Protein AF-A0A8T3VU69-F1 (afdb_monomer_lite)

InterPro domains:
  IPR013783 Immunoglobulin-like fold [G3DSA:2.60.40.10] (2-76)

Structure (mmCIF, N/CA/C/O backbone):
data_AF-A0A8T3VU69-F1
#
_entry.id   AF-A0A8T3VU69-F1
#
loop_
_atom_site.group_PDB
_atom_site.id
_atom_site.type_symbol
_atom_site.label_atom_id
_atom_site.label_alt_id
_atom_site.label_comp_id
_atom_site.label_asym_id
_at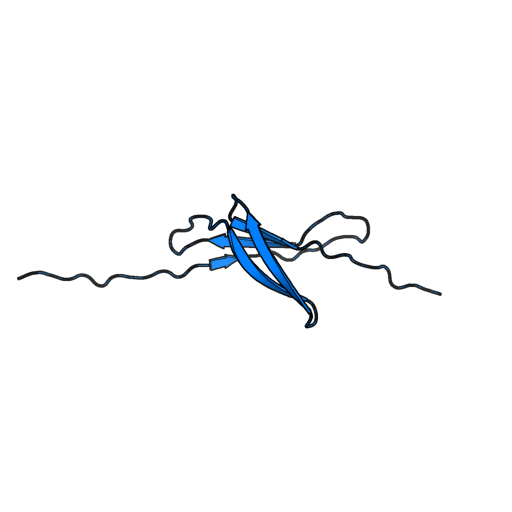om_site.label_entity_id
_atom_site.label_seq_id
_atom_site.pdbx_PDB_ins_code
_atom_site.Cartn_x
_atom_site.Cartn_y
_atom_site.Cartn_z
_atom_site.occupancy
_atom_site.B_iso_or_equiv
_atom_site.auth_seq_id
_atom_site.auth_comp_id
_atom_site.auth_asym_id
_atom_site.auth_atom_id
_atom_site.pdbx_PDB_model_num
ATOM 1 N N . MET A 1 1 ? -30.329 -19.154 33.334 1.00 60.34 1 MET A N 1
ATOM 2 C CA . MET A 1 1 ? -29.858 -19.680 32.035 1.00 60.34 1 MET A CA 1
ATOM 3 C C . MET A 1 1 ? -29.381 -18.495 31.215 1.00 60.34 1 MET A C 1
ATOM 5 O O . MET A 1 1 ? -30.170 -17.579 31.032 1.00 60.34 1 MET A O 1
ATOM 9 N N . ILE A 1 2 ? -28.110 -18.455 30.814 1.00 62.38 2 ILE A N 1
ATOM 10 C CA . ILE A 1 2 ? -27.571 -17.394 29.952 1.00 62.38 2 ILE A CA 1
ATOM 11 C C . ILE A 1 2 ? -27.406 -18.017 28.568 1.00 62.38 2 ILE A C 1
ATOM 13 O O . ILE A 1 2 ? -26.718 -19.026 28.435 1.00 62.38 2 ILE A O 1
ATOM 17 N N . VAL A 1 3 ? -28.086 -17.466 27.566 1.00 71.62 3 VAL A N 1
ATOM 18 C CA . VAL A 1 3 ? -27.931 -17.883 26.169 1.00 71.62 3 VAL A CA 1
ATOM 19 C C . VAL A 1 3 ? -26.735 -17.119 25.609 1.00 71.62 3 VAL A C 1
ATOM 21 O O . VAL A 1 3 ? -26.772 -15.893 25.531 1.00 71.62 3 VAL A O 1
ATOM 24 N N . GLN A 1 4 ? -25.657 -17.827 25.274 1.00 74.31 4 GLN A N 1
ATOM 25 C CA . GLN A 1 4 ? -24.529 -17.259 24.538 1.00 74.31 4 GLN A CA 1
ATOM 26 C C . GLN A 1 4 ? -24.809 -17.364 23.038 1.00 74.31 4 GLN A C 1
ATOM 28 O O . GLN A 1 4 ? -25.151 -18.439 22.546 1.00 74.31 4 GLN A O 1
ATOM 33 N N . PHE A 1 5 ? -24.643 -16.260 22.314 1.00 80.94 5 PHE A N 1
ATOM 34 C CA . PHE A 1 5 ? -24.658 -16.263 20.855 1.00 80.94 5 PHE A CA 1
ATOM 35 C C . PHE A 1 5 ? -23.228 -16.395 20.323 1.00 80.94 5 PHE A C 1
ATOM 37 O O . PHE A 1 5 ? -22.308 -15.835 20.927 1.00 80.94 5 PHE A O 1
ATOM 44 N N . PRO A 1 6 ? -23.020 -17.115 19.209 1.00 82.44 6 PRO A N 1
ATOM 45 C CA . PRO A 1 6 ? -21.715 -17.177 18.574 1.00 82.44 6 PRO A CA 1
ATOM 46 C C . PRO A 1 6 ? -21.323 -15.795 18.040 1.00 82.44 6 PRO A C 1
ATOM 48 O O . PRO A 1 6 ? -22.118 -15.112 17.393 1.00 82.44 6 PRO A O 1
ATOM 51 N N . THR A 1 7 ? -20.085 -15.389 18.296 1.00 83.75 7 THR A N 1
ATOM 52 C CA . THR A 1 7 ? -19.474 -14.201 17.699 1.00 83.75 7 THR A CA 1
ATOM 53 C C . THR A 1 7 ? -18.898 -14.552 16.332 1.00 83.75 7 THR A C 1
ATOM 55 O O . THR A 1 7 ? -18.096 -15.475 16.206 1.00 83.75 7 THR A O 1
ATOM 58 N N . ILE A 1 8 ? -19.307 -13.810 15.302 1.00 86.25 8 ILE A N 1
ATOM 59 C CA . ILE A 1 8 ? -18.738 -13.912 13.955 1.00 86.25 8 ILE A CA 1
ATOM 60 C C . ILE A 1 8 ? -17.635 -12.865 13.840 1.00 86.25 8 ILE A C 1
ATOM 62 O O . ILE A 1 8 ? -17.887 -11.674 14.010 1.00 86.25 8 ILE A O 1
ATOM 66 N N . GLU A 1 9 ? -16.419 -13.314 13.548 1.00 89.56 9 GLU A N 1
ATOM 67 C CA . GLU A 1 9 ? -15.285 -12.434 13.285 1.00 89.56 9 GLU A CA 1
ATOM 68 C C . GLU A 1 9 ? -15.075 -12.312 11.774 1.00 89.56 9 GLU A C 1
ATOM 70 O O . GLU A 1 9 ? -14.776 -13.295 11.093 1.00 89.56 9 GLU A O 1
ATOM 75 N N . VAL A 1 10 ? -15.217 -11.096 11.252 1.00 92.44 10 VAL A N 1
ATOM 76 C CA . VAL A 1 10 ? -14.857 -10.780 9.867 1.00 92.44 10 VAL A CA 1
ATOM 77 C C . VAL A 1 10 ? -13.419 -10.269 9.864 1.00 92.44 10 VAL A C 1
ATOM 79 O O . VAL A 1 10 ? -13.068 -9.380 10.640 1.00 92.44 10 VAL A O 1
ATOM 82 N N . LYS A 1 11 ? -12.569 -10.856 9.020 1.00 94.19 11 LYS A N 1
ATOM 83 C CA . LYS A 1 11 ? -11.163 -10.456 8.889 1.00 94.19 11 LYS A CA 1
ATOM 84 C C . LYS A 1 11 ? -11.027 -9.213 8.010 1.00 94.19 11 LYS A C 1
ATOM 86 O O . LYS A 1 11 ? -11.934 -8.871 7.255 1.00 94.19 11 LYS A O 1
ATOM 91 N N . SER A 1 12 ? -9.882 -8.551 8.124 1.00 93.88 12 SER A N 1
ATOM 92 C CA . SER A 1 12 ? -9.519 -7.429 7.265 1.00 93.88 12 SER A CA 1
ATOM 93 C C . SER A 1 12 ? -9.438 -7.841 5.796 1.00 93.88 12 SER A C 1
ATOM 95 O O . SER A 1 12 ? -9.170 -8.997 5.458 1.00 93.88 12 SER A O 1
ATOM 97 N N . VAL A 1 13 ? -9.665 -6.866 4.919 1.00 97.38 13 VAL A N 1
ATOM 98 C CA . VAL A 1 13 ? -9.640 -7.045 3.468 1.00 97.38 13 VAL A CA 1
ATOM 99 C C . VAL A 1 13 ? -8.645 -6.062 2.869 1.00 97.38 13 VAL A C 1
ATOM 101 O O . VAL A 1 13 ? -8.715 -4.861 3.124 1.00 97.38 13 VAL A O 1
ATOM 104 N N . LEU A 1 14 ? -7.731 -6.585 2.052 1.00 97.69 14 LEU A N 1
ATOM 105 C CA . LEU A 1 14 ? -6.839 -5.800 1.207 1.00 97.69 14 LEU A CA 1
ATOM 106 C C . LEU A 1 14 ? -7.367 -5.855 -0.228 1.00 97.69 14 LEU A C 1
ATOM 108 O O . LEU A 1 14 ? -7.467 -6.935 -0.810 1.00 97.69 14 LEU A O 1
ATOM 112 N N . ALA A 1 15 ? -7.708 -4.700 -0.791 1.00 97.38 15 ALA A N 1
ATOM 113 C CA . ALA A 1 15 ? -8.273 -4.583 -2.130 1.00 97.38 15 ALA A CA 1
ATOM 114 C C . ALA A 1 15 ? -7.410 -3.676 -3.011 1.00 97.38 15 ALA A C 1
ATOM 116 O O . ALA A 1 15 ? -6.905 -2.651 -2.560 1.00 97.38 15 ALA A O 1
ATOM 117 N N . ALA A 1 16 ? -7.256 -4.034 -4.282 1.00 97.19 16 ALA A N 1
ATOM 118 C CA . ALA A 1 16 ? -6.545 -3.233 -5.271 1.00 97.19 16 ALA A CA 1
ATOM 119 C C . ALA A 1 16 ? -7.144 -3.465 -6.661 1.00 97.19 16 ALA A C 1
ATOM 121 O O . ALA A 1 16 ? -7.802 -4.476 -6.907 1.00 97.19 16 ALA A O 1
ATOM 122 N N . THR A 1 17 ? -6.891 -2.531 -7.573 1.00 95.81 17 THR A N 1
ATOM 123 C CA . THR A 1 17 ? -7.270 -2.640 -8.986 1.00 95.81 17 THR A CA 1
ATOM 124 C C . THR A 1 17 ? -6.036 -2.556 -9.862 1.00 95.81 17 THR A C 1
ATOM 126 O O . THR A 1 17 ? -5.109 -1.808 -9.538 1.00 95.81 17 THR A O 1
ATOM 129 N N . ASP A 1 18 ? -6.059 -3.243 -11.000 1.00 94.94 18 ASP A N 1
ATOM 130 C CA . ASP A 1 18 ? -4.951 -3.242 -11.948 1.00 94.94 18 ASP A CA 1
ATOM 131 C C . ASP A 1 18 ? -4.525 -1.822 -12.340 1.00 94.94 18 ASP A C 1
ATOM 133 O O . ASP A 1 18 ? -5.329 -0.963 -12.719 1.00 94.94 18 ASP A O 1
ATOM 137 N N . LEU A 1 19 ? -3.217 -1.574 -12.276 1.00 91.56 19 LEU A N 1
ATOM 138 C CA . LEU A 1 19 ? -2.630 -0.343 -12.779 1.00 91.56 19 LEU A CA 1
ATOM 139 C C . LEU A 1 19 ? -2.227 -0.532 -14.238 1.00 91.56 19 LEU A C 1
ATOM 141 O O . LEU A 1 19 ? -1.191 -1.115 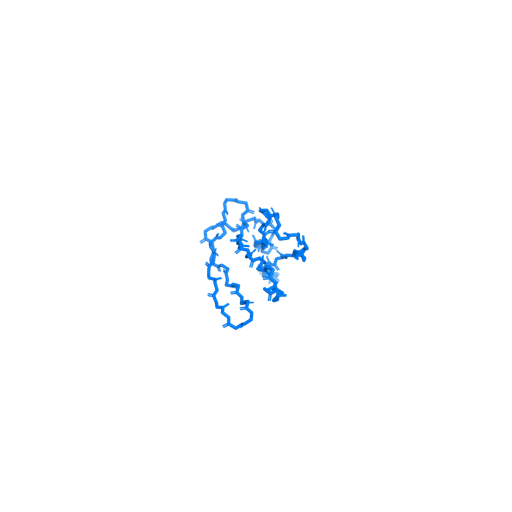-14.537 1.00 91.56 19 LEU A O 1
ATOM 145 N N . THR A 1 20 ? -3.001 0.062 -15.141 1.00 91.19 20 THR A N 1
ATOM 146 C CA . THR A 1 20 ? -2.538 0.365 -16.501 1.00 91.19 20 THR A CA 1
ATOM 147 C C . THR A 1 20 ? -2.052 1.809 -16.544 1.00 91.19 20 THR A C 1
ATOM 149 O O . THR A 1 20 ? -2.750 2.706 -16.048 1.00 91.19 20 THR A O 1
ATOM 152 N N . LYS A 1 21 ? -0.854 2.028 -17.101 1.00 87.38 21 LYS A N 1
ATOM 153 C CA . LYS A 1 21 ? -0.296 3.365 -17.311 1.00 87.38 21 LYS A CA 1
ATOM 154 C C . LYS A 1 21 ? 0.690 3.438 -18.474 1.00 87.38 21 LYS A C 1
ATOM 156 O O . LYS A 1 21 ? 1.339 2.448 -18.810 1.00 87.38 21 LYS A O 1
ATOM 161 N N . SER A 1 22 ? 0.852 4.635 -19.025 1.00 85.62 22 SER A N 1
ATOM 162 C CA . SER A 1 22 ? 1.895 4.971 -19.999 1.00 85.62 22 SER A CA 1
ATOM 163 C C . SER A 1 22 ? 3.211 5.352 -19.312 1.00 85.62 22 SER A C 1
ATOM 165 O O . SER A 1 22 ? 3.235 5.749 -18.148 1.00 85.62 22 SER A O 1
ATOM 167 N N . VAL A 1 23 ? 4.328 5.293 -20.046 1.00 82.69 23 VAL A N 1
ATOM 168 C CA . VAL A 1 23 ? 5.667 5.612 -19.501 1.00 82.69 23 VAL A CA 1
ATOM 169 C C . VAL A 1 23 ? 5.767 7.045 -18.960 1.00 82.69 23 VAL A C 1
ATOM 171 O O . VAL A 1 23 ? 6.492 7.293 -18.002 1.00 82.69 23 VAL A O 1
ATOM 174 N N . SER A 1 24 ? 5.032 7.988 -19.547 1.00 82.75 24 SER A N 1
ATOM 175 C CA . SER A 1 24 ? 5.018 9.390 -19.120 1.00 82.75 24 SER A CA 1
ATOM 176 C C . SER A 1 24 ? 4.071 9.679 -17.952 1.00 82.75 24 SER A C 1
ATOM 178 O O . SER A 1 24 ? 4.066 10.800 -17.452 1.00 82.75 24 SER A O 1
ATOM 180 N N . GLU A 1 25 ? 3.252 8.717 -17.518 1.00 86.06 25 GLU A N 1
ATOM 181 C CA . GLU A 1 25 ? 2.247 8.951 -16.480 1.00 86.06 25 GLU A CA 1
ATOM 182 C C . GLU A 1 25 ? 2.806 8.736 -15.068 1.00 86.06 25 GLU A C 1
ATOM 184 O O . GLU A 1 25 ? 3.293 7.658 -14.697 1.00 86.06 25 GLU A O 1
ATOM 189 N N . SER A 1 26 ? 2.627 9.754 -14.225 1.00 85.38 26 SER A N 1
ATOM 190 C CA . SER A 1 26 ? 2.908 9.735 -12.787 1.00 85.38 26 SER A CA 1
ATOM 191 C C . SER A 1 26 ? 1.788 9.054 -11.984 1.00 85.38 26 SER A C 1
ATOM 193 O O . SER A 1 26 ? 1.334 9.560 -10.961 1.00 85.38 26 SER A O 1
ATOM 195 N N . LYS A 1 27 ? 1.325 7.886 -12.448 1.00 90.75 27 LYS A N 1
ATOM 196 C CA . LYS A 1 27 ? 0.307 7.079 -11.760 1.00 90.75 27 LYS A CA 1
ATOM 197 C C . LYS A 1 27 ? 0.959 6.017 -10.867 1.00 90.75 27 LYS A C 1
ATOM 199 O O . LYS A 1 27 ? 1.885 5.320 -11.303 1.00 90.75 27 LYS A O 1
ATOM 204 N N . ALA A 1 28 ? 0.462 5.909 -9.635 1.00 93.50 28 ALA A N 1
ATOM 205 C CA . ALA A 1 28 ? 0.884 4.935 -8.628 1.00 93.50 28 ALA A CA 1
ATOM 206 C C . ALA A 1 28 ? -0.083 3.745 -8.564 1.00 93.50 28 ALA A C 1
ATOM 208 O O . ALA A 1 28 ? -1.275 3.896 -8.833 1.00 93.50 28 ALA A O 1
ATOM 209 N N . PHE A 1 29 ? 0.423 2.576 -8.172 1.00 95.69 29 PHE A N 1
ATOM 210 C CA . PHE A 1 29 ? -0.414 1.440 -7.790 1.00 95.69 29 PHE A CA 1
ATOM 211 C C . PHE A 1 29 ? -0.895 1.662 -6.358 1.00 95.69 29 PHE A C 1
ATOM 213 O O . PHE A 1 29 ? -0.099 2.058 -5.505 1.00 95.69 29 PHE A O 1
ATOM 220 N N . GLY A 1 30 ? -2.184 1.454 -6.105 1.00 97.12 30 GLY A N 1
ATOM 221 C CA . GLY A 1 30 ? -2.798 1.670 -4.799 1.00 97.12 30 GLY A CA 1
ATOM 222 C C . GLY A 1 30 ? -3.498 0.410 -4.317 1.00 97.12 30 GLY A C 1
ATOM 223 O O . GLY A 1 30 ? -4.232 -0.212 -5.083 1.00 97.12 30 GLY A O 1
ATOM 224 N N . ALA A 1 31 ? -3.281 0.069 -3.050 1.00 98.25 31 ALA A N 1
ATOM 225 C CA . ALA A 1 31 ? -4.049 -0.947 -2.345 1.00 98.25 31 ALA A CA 1
ATOM 226 C C . ALA A 1 31 ? -4.708 -0.321 -1.114 1.00 98.25 31 ALA A C 1
ATOM 228 O O . ALA A 1 31 ? -4.046 0.392 -0.360 1.00 98.25 31 ALA A O 1
ATOM 229 N N . THR A 1 32 ? -5.997 -0.585 -0.928 1.00 98.50 32 THR A N 1
ATOM 230 C CA . THR A 1 32 ? -6.805 -0.105 0.194 1.00 98.50 32 THR A CA 1
ATOM 231 C C . THR A 1 32 ? -6.981 -1.220 1.212 1.00 98.50 32 THR A C 1
ATOM 233 O O . THR A 1 32 ? -7.369 -2.334 0.853 1.00 98.50 32 THR A O 1
ATOM 236 N N . LEU A 1 33 ? -6.721 -0.913 2.479 1.00 98.50 33 LEU A N 1
ATOM 237 C CA . LEU A 1 33 ? -6.889 -1.823 3.601 1.00 98.50 33 LEU A CA 1
ATOM 238 C C . LEU A 1 33 ? -8.067 -1.384 4.478 1.00 98.50 33 LEU A C 1
ATOM 240 O O . LEU A 1 33 ? -8.129 -0.238 4.933 1.00 98.50 33 LEU A O 1
ATOM 244 N N . VAL A 1 34 ? -8.976 -2.323 4.744 1.00 98.00 34 VAL A N 1
ATOM 245 C CA . VAL A 1 34 ? -10.103 -2.141 5.667 1.00 98.00 34 VAL A CA 1
ATOM 246 C C . VAL A 1 34 ? -10.170 -3.250 6.709 1.00 98.00 34 VAL A C 1
ATOM 248 O O . VAL A 1 34 ? -9.720 -4.371 6.463 1.00 98.00 34 VAL A O 1
ATOM 251 N N . ASP A 1 35 ? -10.751 -2.954 7.870 1.00 96.25 35 ASP A N 1
ATOM 252 C CA . ASP A 1 35 ? -11.119 -3.977 8.851 1.00 96.25 35 ASP A CA 1
ATOM 253 C C . ASP A 1 35 ? -12.362 -4.776 8.418 1.00 96.25 35 ASP A C 1
ATOM 255 O O . ASP A 1 35 ? -12.968 -4.526 7.373 1.00 96.25 35 ASP A O 1
ATOM 259 N N . GLY A 1 36 ? -12.765 -5.747 9.241 1.00 93.81 36 GLY A N 1
ATOM 260 C CA . GLY A 1 36 ? -13.939 -6.580 8.975 1.00 93.81 36 GLY A CA 1
ATOM 261 C C . GLY A 1 36 ? -15.281 -5.837 8.950 1.00 93.81 36 GLY A C 1
ATOM 262 O O . GLY A 1 36 ? -16.299 -6.438 8.617 1.00 93.81 36 GLY A O 1
ATOM 263 N N . GLN A 1 37 ? -15.305 -4.550 9.300 1.00 93.94 37 GLN A N 1
ATOM 264 C CA . GLN A 1 37 ? -16.487 -3.688 9.269 1.00 93.94 37 GLN A CA 1
ATOM 265 C C . GLN A 1 37 ? -16.421 -2.654 8.133 1.00 93.94 37 GLN A C 1
ATOM 267 O O . GLN A 1 37 ? -17.335 -1.843 7.992 1.00 93.94 37 GLN A O 1
ATOM 272 N N . GLY A 1 38 ? -15.362 -2.680 7.316 1.00 94.19 38 GLY A N 1
ATOM 273 C CA . GLY A 1 38 ? -15.150 -1.741 6.217 1.00 94.19 38 GLY A CA 1
ATOM 274 C C . GLY A 1 38 ? -14.511 -0.415 6.636 1.00 94.19 38 GLY A C 1
ATOM 275 O O . GLY A 1 38 ? -14.458 0.511 5.827 1.00 94.19 38 GLY A O 1
ATOM 276 N N . LYS A 1 39 ? -14.017 -0.287 7.874 1.00 96.81 39 LYS A N 1
ATOM 277 C CA . LYS A 1 39 ? -13.302 0.915 8.315 1.00 96.81 39 LYS A CA 1
ATOM 278 C C . LYS A 1 39 ? -11.894 0.923 7.727 1.00 96.81 39 LYS A C 1
ATOM 280 O O . LYS A 1 39 ? -11.178 -0.070 7.820 1.00 96.81 39 LYS A O 1
ATOM 285 N N . LEU A 1 40 ? -11.488 2.066 7.177 1.00 98.06 40 LEU A N 1
ATOM 286 C CA . LEU A 1 40 ? -10.141 2.289 6.648 1.00 98.06 40 LEU A CA 1
ATOM 287 C C . LEU A 1 40 ? -9.091 2.142 7.759 1.00 98.06 40 LEU A C 1
ATOM 289 O O . LEU A 1 40 ? -9.238 2.718 8.843 1.00 98.06 40 LEU A O 1
ATOM 293 N N . LEU A 1 41 ? -8.032 1.387 7.475 1.00 98.00 41 LEU A N 1
ATOM 294 C CA . LEU A 1 41 ? -6.924 1.158 8.401 1.00 98.00 41 LEU A CA 1
ATOM 295 C C . LEU A 1 41 ? -5.699 1.958 7.962 1.00 98.00 41 LEU A C 1
ATOM 297 O O . LEU A 1 41 ? -5.095 1.656 6.939 1.00 98.00 41 LEU A O 1
ATOM 301 N N . ALA A 1 42 ? -5.357 2.984 8.740 1.00 98.12 42 ALA A N 1
ATOM 302 C CA . ALA A 1 42 ? -4.198 3.847 8.526 1.00 98.12 42 ALA A CA 1
ATOM 303 C C . ALA A 1 42 ? -2.984 3.372 9.340 1.00 98.12 42 ALA A C 1
ATOM 305 O O . ALA A 1 42 ? -3.147 2.767 10.394 1.00 98.12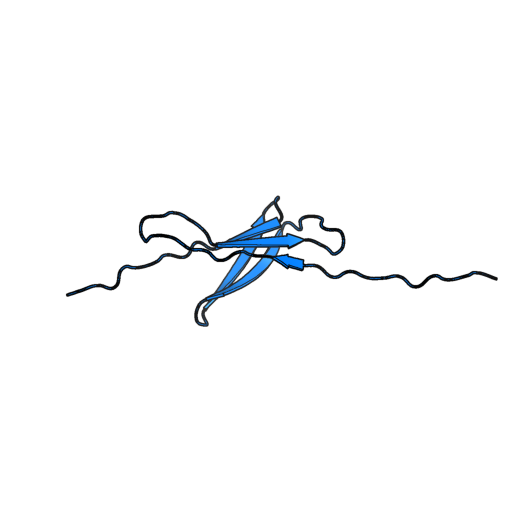 42 ALA A O 1
ATOM 306 N N . ASN A 1 43 ? -1.775 3.741 8.903 1.00 98.06 43 ASN A N 1
ATOM 307 C CA . ASN A 1 43 ? -0.495 3.380 9.532 1.00 98.06 43 ASN A CA 1
ATOM 308 C C . ASN A 1 43 ? -0.161 1.876 9.573 1.00 98.06 43 ASN A C 1
ATOM 310 O O . ASN A 1 43 ? 0.744 1.471 10.299 1.00 98.06 43 ASN A O 1
ATOM 314 N N . GLU A 1 44 ? -0.830 1.063 8.759 1.00 98.19 44 GLU A N 1
ATOM 315 C CA . GLU A 1 44 ? -0.538 -0.358 8.595 1.00 98.19 44 GLU A CA 1
ATOM 316 C C . GLU A 1 44 ? 0.476 -0.584 7.471 1.00 98.19 44 GLU A C 1
ATOM 318 O O . GLU A 1 44 ? 0.473 0.115 6.455 1.00 98.19 44 GLU A O 1
ATOM 323 N N . THR A 1 45 ? 1.348 -1.579 7.630 1.00 98.25 45 THR A N 1
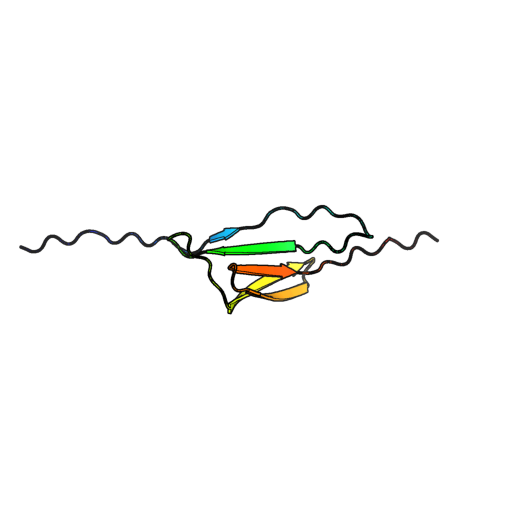ATOM 324 C CA . THR A 1 45 ? 2.330 -1.941 6.600 1.00 98.25 45 THR A CA 1
ATOM 325 C C . THR A 1 45 ? 1.727 -2.932 5.611 1.00 98.25 45 THR A C 1
ATOM 327 O O . THR A 1 45 ? 1.339 -4.039 5.975 1.00 98.25 45 THR A O 1
ATOM 330 N N . VAL A 1 46 ? 1.711 -2.551 4.336 1.00 98.00 46 VAL A N 1
ATOM 331 C CA . VAL A 1 46 ? 1.376 -3.407 3.198 1.00 98.00 46 VAL A CA 1
ATOM 332 C C . VAL A 1 46 ? 2.652 -3.731 2.429 1.00 98.00 46 VAL A C 1
ATOM 334 O O . VAL A 1 46 ? 3.379 -2.836 1.990 1.00 98.00 46 VAL A O 1
ATOM 337 N N . THR A 1 47 ? 2.901 -5.022 2.239 1.00 98.06 47 THR A N 1
ATOM 338 C CA . THR A 1 47 ? 4.056 -5.533 1.503 1.00 98.06 47 THR A CA 1
ATOM 339 C C . THR A 1 47 ? 3.678 -5.811 0.051 1.00 98.06 47 THR A C 1
ATOM 341 O O . THR A 1 47 ? 2.865 -6.688 -0.240 1.00 98.06 47 THR A O 1
ATOM 344 N N . PHE A 1 48 ? 4.299 -5.090 -0.879 1.00 96.56 48 PHE A N 1
ATOM 345 C CA . PHE A 1 48 ? 4.179 -5.331 -2.313 1.00 96.56 48 PHE A CA 1
ATOM 346 C C . PHE A 1 48 ? 5.356 -6.171 -2.808 1.00 96.56 48 PHE A C 1
ATOM 348 O O . PHE A 1 48 ? 6.511 -5.841 -2.547 1.00 96.56 48 PHE A O 1
ATOM 355 N N . ASN A 1 49 ? 5.076 -7.222 -3.576 1.00 94.69 49 ASN A N 1
ATOM 356 C CA . ASN A 1 49 ? 6.098 -8.008 -4.262 1.00 94.69 49 ASN A CA 1
ATOM 357 C C . ASN A 1 49 ? 6.018 -7.743 -5.767 1.00 94.69 49 ASN A C 1
ATOM 359 O O . ASN A 1 49 ? 5.025 -8.090 -6.405 1.00 94.69 49 ASN A O 1
ATOM 363 N N . ILE A 1 50 ? 7.063 -7.133 -6.325 1.00 92.25 50 ILE A N 1
ATOM 364 C CA . ILE A 1 50 ? 7.170 -6.841 -7.754 1.00 92.25 50 ILE A CA 1
ATOM 365 C C . ILE A 1 50 ? 8.358 -7.618 -8.314 1.00 92.25 50 ILE A C 1
ATOM 367 O O . ILE A 1 50 ? 9.507 -7.297 -8.014 1.00 92.25 50 ILE A O 1
ATOM 371 N N . ASN A 1 51 ? 8.086 -8.635 -9.136 1.00 90.44 51 ASN A N 1
ATOM 372 C CA . ASN A 1 51 ? 9.106 -9.484 -9.764 1.00 90.44 51 ASN A CA 1
ATOM 373 C C . ASN A 1 51 ? 10.147 -10.045 -8.768 1.00 90.44 51 ASN A C 1
ATOM 375 O O . ASN A 1 51 ? 11.330 -10.132 -9.087 1.00 90.44 51 ASN A O 1
ATOM 379 N N . GLY A 1 52 ? 9.724 -10.395 -7.549 1.00 93.38 52 GLY A N 1
ATOM 380 C CA . GLY A 1 52 ? 10.600 -10.915 -6.493 1.00 93.38 52 GLY A CA 1
ATOM 381 C C . GLY A 1 52 ? 11.242 -9.846 -5.604 1.00 93.38 52 GLY A C 1
ATOM 382 O O . GLY A 1 52 ? 11.862 -10.198 -4.603 1.00 93.38 52 GLY A O 1
ATOM 383 N N . MET A 1 53 ? 11.086 -8.556 -5.917 1.00 93.50 53 MET A N 1
ATOM 384 C CA . MET A 1 53 ? 11.554 -7.461 -5.070 1.00 93.50 53 MET A CA 1
ATOM 385 C C . MET A 1 53 ? 10.445 -6.989 -4.127 1.00 93.50 53 MET A C 1
ATOM 387 O O . MET A 1 53 ? 9.318 -6.722 -4.550 1.00 93.50 53 MET A O 1
ATOM 391 N N . ILE A 1 54 ? 10.784 -6.887 -2.843 1.00 97.31 54 ILE A N 1
ATOM 392 C CA . ILE A 1 54 ? 9.853 -6.533 -1.771 1.00 97.31 54 ILE A CA 1
ATOM 393 C C . ILE A 1 54 ? 9.869 -5.022 -1.530 1.00 97.31 54 ILE A C 1
ATOM 395 O O . ILE A 1 54 ? 10.932 -4.413 -1.394 1.00 97.31 54 ILE A O 1
ATOM 399 N N . TYR A 1 55 ? 8.679 -4.432 -1.445 1.00 96.75 55 TYR A N 1
ATOM 400 C CA . TYR A 1 55 ? 8.465 -3.028 -1.125 1.00 96.75 55 TYR A CA 1
ATOM 401 C C . TYR A 1 55 ? 7.398 -2.887 -0.046 1.00 96.75 55 TYR A C 1
ATOM 403 O O . TYR A 1 55 ? 6.210 -3.063 -0.313 1.00 96.75 55 TYR A O 1
ATOM 411 N N . ASP A 1 56 ? 7.814 -2.477 1.144 1.00 98.12 56 ASP A N 1
ATOM 412 C CA . ASP A 1 56 ? 6.883 -2.132 2.210 1.00 98.12 56 ASP A CA 1
ATOM 413 C C . ASP A 1 56 ? 6.387 -0.693 2.051 1.00 98.12 56 ASP A C 1
ATOM 415 O O . ASP A 1 56 ? 7.140 0.244 1.732 1.00 98.12 56 ASP A O 1
ATOM 419 N N . ARG A 1 57 ? 5.082 -0.518 2.238 1.00 98.06 57 ARG A N 1
ATOM 420 C CA . ARG A 1 57 ? 4.404 0.775 2.191 1.00 98.06 57 ARG A CA 1
ATOM 421 C C . ARG A 1 57 ? 3.396 0.867 3.311 1.00 98.06 57 ARG A C 1
ATOM 423 O O . ARG A 1 57 ? 2.609 -0.044 3.525 1.00 98.06 57 ARG A O 1
ATOM 430 N N . THR A 1 58 ? 3.396 2.009 3.971 1.00 98.44 58 THR A N 1
ATOM 431 C CA . THR A 1 58 ? 2.440 2.306 5.026 1.00 98.44 58 THR A CA 1
ATOM 432 C C . THR A 1 58 ? 1.172 2.902 4.423 1.00 98.44 58 THR A C 1
ATOM 434 O O . THR A 1 58 ? 1.253 3.781 3.560 1.00 98.44 58 THR A O 1
ATOM 437 N N . THR A 1 59 ? 0.010 2.420 4.852 1.00 98.56 59 THR A N 1
ATOM 438 C CA . THR A 1 59 ? -1.292 2.986 4.486 1.00 98.56 59 THR A CA 1
ATOM 439 C C . THR A 1 59 ? -1.445 4.387 5.066 1.00 98.56 59 THR A C 1
ATOM 441 O O . THR A 1 59 ? -1.152 4.617 6.242 1.00 98.56 59 THR A O 1
ATOM 444 N N . ASP A 1 60 ? -1.941 5.320 4.265 1.00 98.38 60 ASP A N 1
ATOM 445 C CA . ASP A 1 60 ? -2.230 6.681 4.712 1.00 98.38 60 ASP A CA 1
ATOM 446 C C . ASP A 1 60 ? -3.548 6.782 5.508 1.00 98.38 60 ASP A C 1
ATOM 448 O O . ASP A 1 60 ? -4.156 5.777 5.878 1.00 98.38 60 ASP A O 1
ATOM 452 N N . SER A 1 61 ? -4.010 8.009 5.770 1.00 97.94 61 SER A N 1
ATOM 453 C CA . SER A 1 61 ? -5.282 8.276 6.458 1.00 97.94 61 SER A CA 1
ATOM 454 C C . SER A 1 61 ? -6.518 7.745 5.729 1.00 97.94 61 SER A C 1
ATOM 456 O O . SER A 1 61 ? -7.569 7.606 6.349 1.00 97.94 61 SER A O 1
ATOM 458 N N . GLU A 1 62 ? -6.411 7.462 4.431 1.00 97.94 62 GLU A N 1
ATOM 459 C CA . GLU A 1 62 ? -7.475 6.871 3.620 1.00 97.94 62 GLU A CA 1
ATOM 460 C C . GLU A 1 62 ? -7.340 5.342 3.535 1.00 97.94 62 GLU A C 1
ATOM 462 O O . GLU A 1 62 ? -8.022 4.696 2.743 1.00 97.94 62 GLU A O 1
ATOM 467 N N . GLY A 1 63 ? -6.450 4.744 4.331 1.00 97.81 63 GLY A N 1
ATOM 468 C CA . GLY A 1 63 ? -6.172 3.314 4.302 1.00 97.81 63 GLY A CA 1
ATOM 469 C C . GLY A 1 63 ? -5.474 2.856 3.024 1.00 97.81 63 GLY A C 1
ATOM 470 O O . GLY A 1 63 ? -5.500 1.666 2.717 1.00 97.81 63 GLY A O 1
ATOM 471 N N . VAL A 1 64 ? -4.865 3.771 2.257 1.00 98.44 64 VAL A N 1
ATOM 472 C CA . VAL A 1 64 ? -4.254 3.461 0.961 1.00 98.44 64 VAL A CA 1
ATOM 473 C C . VAL A 1 64 ? -2.737 3.390 1.081 1.00 98.44 64 VAL A C 1
ATOM 475 O O . VAL A 1 64 ? -2.066 4.380 1.375 1.00 98.44 64 VAL A O 1
ATOM 478 N N . ALA A 1 65 ? -2.169 2.228 0.772 1.00 98.38 65 ALA A N 1
ATOM 479 C CA . ALA A 1 65 ? -0.739 2.064 0.547 1.00 98.38 65 ALA A CA 1
ATOM 480 C C . ALA A 1 65 ? -0.433 2.277 -0.944 1.00 98.38 65 ALA A C 1
ATOM 482 O O . ALA A 1 65 ? -1.010 1.608 -1.806 1.00 98.38 65 ALA A O 1
ATOM 483 N N . ARG A 1 66 ? 0.468 3.217 -1.266 1.00 97.81 66 ARG A N 1
ATOM 484 C CA . ARG A 1 66 ? 0.801 3.579 -2.657 1.00 97.81 66 ARG A CA 1
ATOM 485 C C . ARG A 1 66 ? 2.224 3.180 -3.038 1.00 97.81 66 ARG A C 1
ATOM 487 O O . ARG A 1 66 ? 3.183 3.490 -2.332 1.00 97.81 66 ARG A O 1
ATOM 494 N N . LEU A 1 67 ? 2.374 2.556 -4.204 1.00 95.50 67 LEU A N 1
ATOM 495 C CA . LEU A 1 67 ? 3.660 2.205 -4.801 1.00 95.50 67 LEU A CA 1
ATOM 496 C C . LEU A 1 67 ? 3.817 2.870 -6.174 1.00 95.50 67 LEU A C 1
ATOM 498 O O . LEU A 1 67 ? 3.096 2.569 -7.124 1.00 95.50 67 LEU A O 1
ATOM 502 N N . ASN A 1 68 ? 4.802 3.760 -6.292 1.00 92.25 68 ASN A N 1
ATOM 503 C CA . ASN A 1 68 ? 5.204 4.318 -7.581 1.00 92.25 68 ASN A CA 1
ATOM 504 C C . ASN A 1 68 ? 5.998 3.270 -8.367 1.00 92.25 68 ASN A C 1
ATOM 506 O O . ASN A 1 68 ? 7.079 2.865 -7.941 1.00 92.25 68 ASN A O 1
ATOM 510 N N . ILE A 1 69 ? 5.472 2.852 -9.517 1.00 87.75 69 ILE A N 1
ATOM 511 C CA . ILE A 1 69 ? 6.130 1.900 -10.420 1.00 87.75 69 ILE A CA 1
ATOM 512 C C . ILE A 1 69 ? 6.686 2.687 -11.602 1.00 87.75 69 ILE A C 1
ATOM 514 O O . ILE A 1 69 ? 5.918 3.322 -12.309 1.00 87.75 69 ILE A O 1
ATOM 518 N N . ASN A 1 70 ? 7.992 2.671 -11.854 1.00 82.81 70 ASN A N 1
ATOM 519 C CA . ASN A 1 70 ? 8.554 3.340 -13.031 1.00 82.81 70 ASN A CA 1
ATOM 520 C C . ASN A 1 70 ? 8.661 2.353 -14.194 1.00 82.81 70 ASN A C 1
ATOM 522 O O . ASN A 1 70 ? 9.481 1.437 -14.164 1.00 82.81 70 ASN A O 1
ATOM 526 N N . CYS A 1 71 ? 7.853 2.561 -15.233 1.00 73.69 71 CYS A N 1
ATOM 527 C CA . CYS A 1 71 ? 7.975 1.828 -16.487 1.00 73.69 71 CYS A CA 1
ATOM 528 C C . CYS A 1 71 ? 9.138 2.440 -17.275 1.00 73.69 71 CYS A C 1
ATOM 530 O O . CYS A 1 71 ? 9.036 3.570 -17.747 1.00 73.69 71 CYS A O 1
ATOM 532 N N . LYS A 1 72 ? 10.261 1.731 -17.395 1.00 72.12 72 LYS A N 1
ATOM 533 C CA . LYS A 1 72 ? 11.326 2.140 -18.320 1.00 72.12 72 LYS A CA 1
ATOM 534 C C . LYS A 1 72 ? 10.906 1.752 -19.738 1.00 72.12 72 LYS A C 1
ATOM 536 O O . LYS A 1 72 ? 10.328 0.685 -19.924 1.00 72.12 72 LYS A O 1
ATOM 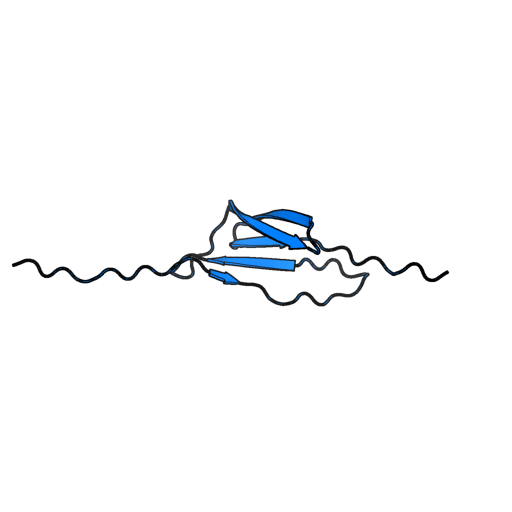541 N N . LYS A 1 73 ? 11.188 2.601 -20.731 1.00 64.56 73 LYS A N 1
ATOM 542 C CA . LYS A 1 73 ? 11.170 2.148 -2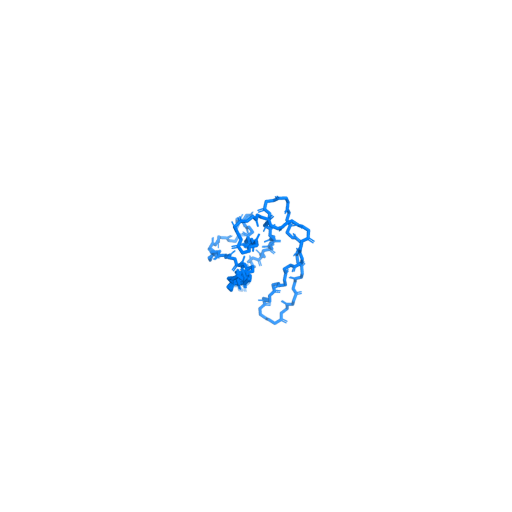2.130 1.00 64.56 73 LYS A CA 1
ATOM 543 C C . LYS A 1 73 ? 12.301 1.140 -22.296 1.00 64.56 73 LYS A C 1
ATOM 545 O O . LYS A 1 73 ? 13.386 1.367 -21.759 1.00 64.56 73 LYS A O 1
ATOM 550 N N . GLU A 1 74 ? 12.051 0.052 -23.016 1.00 62.25 74 GLU A N 1
ATOM 551 C CA . GLU A 1 74 ? 13.160 -0.758 -23.508 1.00 62.25 74 GLU A CA 1
ATOM 552 C C . GLU A 1 74 ? 14.026 0.125 -24.409 1.00 62.25 74 GLU A C 1
ATOM 554 O O . GLU A 1 74 ? 13.515 0.912 -25.210 1.00 62.25 74 GLU A O 1
ATOM 559 N N . ASN A 1 75 ? 15.338 0.070 -24.204 1.00 53.31 75 ASN A N 1
ATOM 560 C CA . ASN A 1 75 ? 16.290 0.843 -24.985 1.00 53.31 75 ASN A CA 1
ATOM 561 C C . ASN A 1 75 ? 16.405 0.161 -26.356 1.00 53.31 75 ASN A C 1
ATOM 563 O O . ASN A 1 75 ? 17.188 -0.772 -26.514 1.00 53.31 75 ASN A O 1
ATOM 567 N N . THR A 1 76 ? 15.589 0.564 -27.328 1.00 55.81 76 THR A N 1
ATOM 568 C CA . THR A 1 76 ? 15.788 0.133 -28.716 1.00 55.81 76 THR A CA 1
ATOM 569 C C . THR A 1 76 ? 17.058 0.806 -29.240 1.00 55.81 76 THR A C 1
ATOM 571 O O . THR A 1 76 ? 17.173 2.030 -29.146 1.00 55.81 76 THR A O 1
ATOM 574 N N . LEU A 1 77 ? 18.017 -0.009 -29.693 1.00 51.94 77 LEU A N 1
ATOM 575 C CA . LEU A 1 77 ? 19.285 0.413 -30.305 1.00 51.94 77 LEU A CA 1
ATOM 576 C C . LEU A 1 77 ? 19.067 1.278 -31.552 1.00 51.94 77 LEU A C 1
ATOM 578 O O . LEU A 1 77 ? 18.092 1.001 -32.289 1.00 51.94 77 LEU A O 1
#

Sequence (77 aa):
MIVQFPTIEVKSVLAATDLTKSVSESKAFGATLVDGQGKLLANETVTFNINGMIYDRTTDSEGVARLNINCKKENTL

Foldseek 3Di:
DDDDDDDDAFAKDKDFDDDDDDQPDQDWGKIFIAGSVRHGDFQDWDWDADPNDIDIFTQHPRRIGTGGDHDDDDPDD

Organism: NCBI:txid230361

Radius of gyration: 18.43 Å; chains: 1; bounding box: 49×29×62 Å

Secondary structure (DSSP, 8-state):
---PPPPPPPPPEEEE------TT--PEEEEEEE-TTS-B--S-EEEEEETTEEEEEE--TTSEEEEE---PPP---

pLDDT: mean 89.64, std 11.91, range [51.94, 98.56]